Protein AF-A0A9D1YG62-F1 (afdb_monomer_lite)

Structure (mmCIF, N/CA/C/O backbone):
data_AF-A0A9D1YG62-F1
#
_entry.id   AF-A0A9D1YG62-F1
#
loop_
_atom_site.group_PDB
_atom_site.id
_atom_site.type_symbol
_atom_site.label_atom_id
_atom_site.label_alt_id
_atom_site.label_comp_id
_atom_site.label_asym_id
_atom_site.label_entity_id
_atom_site.label_seq_id
_atom_site.pdbx_PDB_ins_code
_atom_site.Cartn_x
_atom_site.Cartn_y
_atom_site.Cartn_z
_atom_site.occupancy
_atom_site.B_iso_or_equiv
_atom_site.auth_seq_id
_atom_site.auth_comp_id
_atom_site.auth_asym_id
_atom_site.auth_atom_id
_atom_site.pdbx_PDB_model_num
ATOM 1 N N . MET A 1 1 ? -15.489 -11.737 10.210 1.00 52.34 1 MET A N 1
ATOM 2 C CA . MET A 1 1 ? -15.170 -11.354 8.818 1.00 52.34 1 MET A CA 1
ATOM 3 C C . MET A 1 1 ? -13.672 -11.121 8.701 1.00 52.34 1 MET A C 1
ATOM 5 O O . MET A 1 1 ? -13.123 -10.462 9.575 1.00 52.34 1 MET A O 1
ATOM 9 N N . ALA A 1 2 ? -13.001 -11.667 7.684 1.00 64.75 2 ALA A N 1
ATOM 10 C CA . ALA A 1 2 ? -11.615 -11.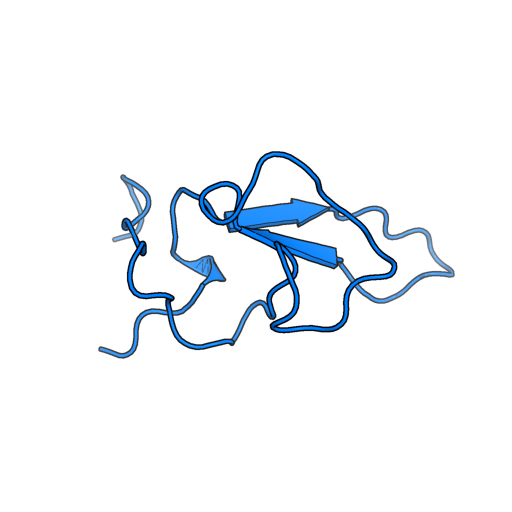294 7.405 1.00 64.75 2 ALA A CA 1
ATOM 11 C C . ALA A 1 2 ? -11.613 -9.952 6.663 1.00 64.75 2 ALA A C 1
ATOM 13 O O . ALA A 1 2 ? -12.209 -9.843 5.594 1.00 64.75 2 ALA A O 1
ATOM 14 N N . ASN A 1 3 ? -10.978 -8.936 7.244 1.00 81.56 3 ASN A N 1
ATOM 15 C CA . ASN A 1 3 ? -10.783 -7.653 6.577 1.00 81.56 3 ASN A CA 1
ATOM 16 C C . ASN A 1 3 ? -9.590 -7.780 5.624 1.00 81.56 3 ASN A C 1
ATOM 18 O O . ASN A 1 3 ? -8.533 -8.275 6.030 1.00 81.56 3 ASN A O 1
ATOM 22 N N . PHE A 1 4 ? -9.729 -7.325 4.380 1.00 86.25 4 PHE A N 1
ATOM 23 C CA . PHE A 1 4 ? -8.629 -7.301 3.418 1.00 86.25 4 PHE A CA 1
ATOM 24 C C . PHE A 1 4 ? -8.067 -5.894 3.267 1.00 86.25 4 PHE A C 1
ATOM 26 O O . PHE A 1 4 ? -8.741 -4.893 3.513 1.00 86.25 4 PHE A O 1
ATOM 33 N N . CYS A 1 5 ? -6.816 -5.799 2.814 1.00 87.00 5 CYS A N 1
ATOM 34 C CA . CYS A 1 5 ? -6.200 -4.504 2.556 1.00 87.00 5 CYS A CA 1
ATOM 35 C C . CYS A 1 5 ? -6.997 -3.656 1.552 1.00 87.00 5 CYS A C 1
ATOM 37 O O . CYS A 1 5 ? -7.003 -2.439 1.702 1.00 87.00 5 CYS A O 1
ATOM 39 N N . ARG A 1 6 ? -7.688 -4.265 0.576 1.00 86.31 6 ARG A N 1
ATOM 40 C CA . ARG A 1 6 ? -8.538 -3.559 -0.406 1.00 86.31 6 ARG A CA 1
ATOM 41 C C . ARG A 1 6 ? -9.716 -2.792 0.205 1.00 86.31 6 ARG A C 1
ATOM 43 O O . ARG A 1 6 ? -10.151 -1.804 -0.374 1.00 86.31 6 ARG A O 1
ATOM 50 N N . ASP A 1 7 ? -10.194 -3.225 1.370 1.00 87.44 7 ASP A N 1
ATOM 51 C CA . ASP A 1 7 ? -11.335 -2.622 2.075 1.00 87.44 7 ASP A CA 1
ATOM 52 C C . ASP A 1 7 ? -10.894 -1.464 2.994 1.00 87.44 7 ASP A C 1
ATOM 54 O O . ASP A 1 7 ? -11.701 -0.814 3.665 1.00 87.44 7 ASP A O 1
ATOM 58 N N . CYS A 1 8 ? -9.585 -1.198 3.040 1.00 88.56 8 CYS A N 1
ATOM 59 C CA . CYS A 1 8 ? -8.994 -0.149 3.851 1.00 88.56 8 CYS A CA 1
ATOM 60 C C . CYS A 1 8 ? -9.115 1.211 3.155 1.00 88.56 8 CYS A C 1
ATOM 62 O O . CYS A 1 8 ? -8.787 1.357 1.978 1.00 88.56 8 CYS A O 1
ATOM 64 N N . ARG A 1 9 ? -9.447 2.262 3.904 1.00 89.00 9 ARG A N 1
ATOM 65 C CA . ARG A 1 9 ? -9.397 3.662 3.446 1.00 89.00 9 ARG A CA 1
ATOM 66 C C . ARG A 1 9 ? -8.011 4.068 2.929 1.00 89.00 9 ARG A C 1
ATOM 68 O O . ARG A 1 9 ? -7.866 4.918 2.043 1.00 89.00 9 ARG A O 1
ATOM 75 N N . TRP A 1 10 ? -6.973 3.467 3.500 1.00 88.44 10 TRP A N 1
ATOM 76 C CA . TRP A 1 10 ? -5.578 3.732 3.160 1.00 88.44 10 TRP A CA 1
ATOM 77 C C . TRP A 1 10 ? -5.074 2.903 1.977 1.00 88.44 10 TRP A C 1
ATOM 79 O O . TRP A 1 10 ? -3.920 3.082 1.577 1.00 88.44 10 TRP A O 1
ATOM 89 N N . PHE A 1 11 ? -5.912 2.027 1.416 1.00 88.88 11 PHE A N 1
ATOM 90 C CA . PHE A 1 11 ? -5.613 1.305 0.189 1.00 88.88 11 PHE A CA 1
ATOM 91 C C . PHE A 1 11 ? -5.434 2.285 -0.964 1.00 88.88 11 PHE A C 1
ATOM 93 O O . PHE A 1 11 ? -6.260 3.174 -1.184 1.00 88.88 11 PHE A O 1
ATOM 100 N N . TRP A 1 12 ? -4.341 2.129 -1.694 1.00 88.12 12 TRP A N 1
ATOM 101 C CA . TRP A 1 12 ? -4.084 2.872 -2.907 1.00 88.12 12 TRP A CA 1
ATOM 102 C C . TRP A 1 12 ? -3.772 1.911 -4.038 1.00 88.12 12 TRP A C 1
ATOM 104 O O . TRP A 1 12 ? -2.909 1.042 -3.927 1.00 88.12 12 TRP A O 1
ATOM 114 N N . GLU A 1 13 ? -4.504 2.082 -5.125 1.00 88.62 13 GLU A N 1
ATOM 115 C CA . GLU A 1 13 ? -4.394 1.275 -6.319 1.00 88.62 13 GLU A CA 1
ATOM 116 C C . GLU A 1 13 ? -3.786 2.122 -7.439 1.00 88.62 13 GLU A C 1
ATOM 118 O O . GLU A 1 13 ? -4.381 3.096 -7.898 1.00 88.62 13 GLU A O 1
ATOM 123 N N . ASP A 1 14 ? -2.590 1.748 -7.881 1.00 84.81 14 ASP A N 1
ATOM 124 C CA . ASP A 1 14 ? -1.920 2.333 -9.038 1.00 84.81 14 ASP A CA 1
ATOM 125 C C . ASP A 1 14 ? -2.217 1.448 -10.259 1.00 84.81 14 ASP A C 1
ATOM 127 O O . ASP A 1 14 ? -1.456 0.544 -10.622 1.00 84.81 14 ASP A O 1
ATOM 131 N N . ARG A 1 15 ? -3.372 1.701 -10.893 1.00 74.25 15 ARG A N 1
ATOM 132 C CA . ARG A 1 15 ? -3.745 1.104 -12.186 1.00 74.25 15 ARG A CA 1
ATOM 133 C C . ARG A 1 15 ? -3.065 1.862 -13.323 1.00 74.25 15 ARG A C 1
ATOM 135 O O . ARG A 1 15 ? -3.703 2.623 -14.039 1.00 74.25 15 ARG A O 1
ATOM 142 N N . ARG A 1 16 ? -1.763 1.651 -13.517 1.00 68.19 16 ARG A N 1
ATOM 143 C CA . ARG A 1 16 ? -1.071 2.062 -14.759 1.00 68.19 16 ARG A CA 1
ATOM 144 C C . ARG A 1 16 ? -1.027 0.928 -15.779 1.00 68.19 16 ARG A C 1
ATOM 146 O O . ARG A 1 16 ? 0.000 0.701 -16.417 1.00 68.19 16 ARG A O 1
ATOM 153 N N . ALA A 1 17 ? -2.132 0.194 -15.868 1.00 62.81 17 ALA A N 1
ATOM 154 C CA . ALA A 1 17 ? -2.311 -0.866 -16.840 1.00 62.81 17 ALA A CA 1
ATOM 155 C C . ALA A 1 17 ? -2.391 -0.235 -18.235 1.00 62.81 17 ALA A C 1
ATOM 157 O O . ALA A 1 17 ? -3.316 0.513 -18.536 1.00 62.81 17 ALA A O 1
ATOM 158 N N . THR A 1 18 ? -1.386 -0.503 -19.058 1.00 59.66 18 THR A N 1
ATOM 159 C CA . THR A 1 18 ? -1.482 -0.398 -20.517 1.00 59.66 18 THR A CA 1
ATOM 160 C C . THR A 1 18 ? -1.765 -1.793 -21.069 1.00 59.66 18 THR A C 1
ATOM 162 O O . THR A 1 18 ? -1.580 -2.775 -20.345 1.00 59.66 18 THR A O 1
ATOM 165 N N . ASP A 1 19 ? -2.149 -1.919 -22.342 1.00 67.00 19 ASP A N 1
ATOM 166 C CA . ASP A 1 19 ? -2.472 -3.207 -22.991 1.00 67.00 19 ASP A CA 1
ATOM 167 C C . ASP A 1 19 ? -1.391 -4.301 -22.814 1.00 67.00 19 ASP A C 1
ATOM 169 O O . ASP A 1 19 ? -1.672 -5.496 -22.909 1.00 67.00 19 ASP A O 1
ATOM 173 N N . TYR A 1 20 ? -0.159 -3.898 -22.481 1.00 66.00 20 TYR A N 1
ATOM 174 C CA . TYR A 1 20 ? 1.017 -4.754 -22.306 1.00 66.00 20 TYR A CA 1
ATOM 175 C C . TYR A 1 20 ? 1.461 -4.974 -20.844 1.00 66.00 20 TYR A C 1
ATOM 177 O O . TYR A 1 20 ? 2.384 -5.754 -20.608 1.00 66.00 20 TYR A O 1
ATOM 185 N N . ARG A 1 21 ? 0.862 -4.312 -19.840 1.00 61.03 21 ARG A N 1
ATOM 186 C CA . ARG A 1 21 ? 1.219 -4.483 -18.413 1.00 61.03 21 ARG A CA 1
ATOM 187 C C . ARG A 1 21 ? -0.010 -4.880 -17.599 1.00 61.03 21 ARG A C 1
ATOM 189 O O . ARG A 1 21 ? -0.826 -4.036 -17.248 1.00 61.03 21 ARG A O 1
ATOM 196 N N . ARG A 1 22 ? -0.130 -6.179 -17.310 1.00 59.62 22 ARG A N 1
ATOM 197 C CA . ARG A 1 22 ? -1.351 -6.803 -16.769 1.00 59.62 22 ARG A CA 1
ATOM 198 C C . ARG A 1 22 ? -1.539 -6.732 -15.247 1.00 59.62 22 ARG A C 1
ATOM 200 O O . ARG A 1 22 ? -2.641 -7.020 -14.797 1.00 59.62 22 ARG A O 1
ATOM 207 N N . ASP A 1 23 ? -0.556 -6.292 -14.460 1.00 66.00 23 ASP A N 1
ATOM 208 C CA . ASP A 1 23 ? -0.689 -6.259 -12.995 1.00 66.00 23 ASP A CA 1
ATOM 209 C C . ASP A 1 23 ? -0.813 -4.840 -12.429 1.00 66.00 23 ASP A C 1
ATOM 211 O O . ASP A 1 23 ? 0.076 -3.995 -12.576 1.00 66.00 23 ASP A O 1
ATOM 215 N N . GLY A 1 24 ? -1.931 -4.592 -11.740 1.00 77.19 24 GLY A N 1
ATOM 216 C CA . GLY A 1 24 ? -2.124 -3.408 -10.907 1.00 77.19 24 GLY A CA 1
ATOM 217 C C . GLY A 1 24 ? -1.199 -3.444 -9.691 1.00 77.19 24 GLY A C 1
ATOM 218 O O . GLY A 1 24 ? -1.004 -4.487 -9.064 1.00 77.19 24 GLY A O 1
ATOM 219 N N . TYR A 1 25 ? -0.615 -2.299 -9.346 1.00 87.06 25 TYR A N 1
ATOM 220 C CA . TYR A 1 25 ? 0.241 -2.180 -8.170 1.00 87.06 25 TYR A CA 1
ATOM 221 C C . TYR A 1 25 ? -0.589 -1.639 -7.004 1.00 87.06 25 TYR A C 1
ATOM 223 O O . TYR A 1 25 ? -1.257 -0.616 -7.143 1.00 87.06 25 TYR A O 1
ATOM 231 N N . TYR A 1 26 ? -0.533 -2.303 -5.848 1.00 89.12 26 TYR A N 1
ATOM 232 C CA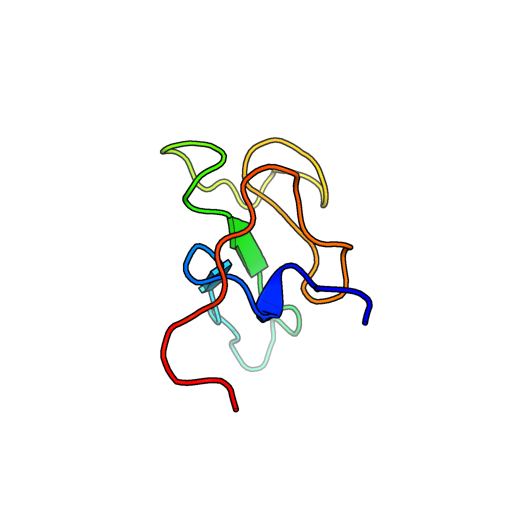 . TYR A 1 26 ? -1.301 -1.912 -4.664 1.00 89.12 26 TYR A CA 1
ATOM 233 C C . TYR A 1 26 ? -0.383 -1.494 -3.517 1.00 89.12 26 TYR A C 1
ATOM 235 O O . TYR A 1 26 ? 0.641 -2.130 -3.241 1.00 89.12 26 TYR A O 1
ATOM 243 N N . PHE A 1 27 ? -0.776 -0.431 -2.824 1.00 91.06 27 PHE A N 1
ATOM 244 C CA . PHE A 1 27 ? 0.001 0.183 -1.758 1.00 91.06 27 PHE A CA 1
ATOM 245 C C . PHE A 1 27 ? -0.871 0.571 -0.563 1.00 91.06 27 PHE A C 1
ATOM 247 O O . PHE A 1 27 ? -2.054 0.870 -0.700 1.00 91.06 27 PHE A O 1
ATOM 254 N N . CYS A 1 28 ? -0.273 0.600 0.626 1.00 90.31 28 CYS A N 1
ATOM 255 C CA . CYS A 1 28 ? -0.893 1.125 1.835 1.00 90.31 28 CYS A CA 1
ATOM 256 C C . CYS A 1 28 ? -0.276 2.482 2.179 1.00 90.31 2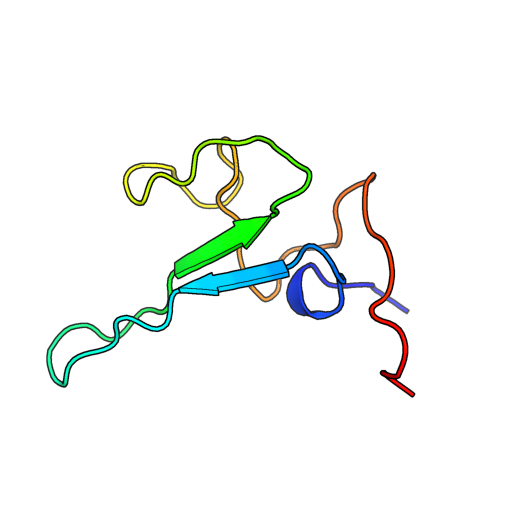8 CYS A C 1
ATOM 258 O O . CYS A 1 28 ? 0.886 2.557 2.582 1.00 90.31 28 CYS A O 1
ATOM 260 N N . ARG A 1 29 ? -1.071 3.553 2.081 1.00 88.06 29 ARG A N 1
ATOM 261 C CA . ARG A 1 29 ? -0.627 4.931 2.367 1.00 88.06 29 ARG A CA 1
ATOM 262 C C . ARG A 1 29 ? -0.254 5.167 3.829 1.00 88.06 29 ARG A C 1
ATOM 264 O O . ARG A 1 29 ? 0.465 6.106 4.134 1.00 88.06 29 ARG A O 1
ATOM 271 N N . LYS A 1 30 ? -0.724 4.306 4.736 1.00 88.50 30 LYS A N 1
ATOM 272 C CA . LYS A 1 30 ? -0.438 4.409 6.171 1.00 88.50 30 LYS A CA 1
ATOM 273 C C . LYS A 1 30 ? 0.926 3.834 6.556 1.00 88.50 30 LYS A C 1
ATOM 275 O O . LYS A 1 30 ? 1.490 4.256 7.557 1.00 88.50 30 LYS A O 1
ATOM 280 N N . LYS A 1 31 ? 1.463 2.888 5.773 1.00 84.38 31 LYS A N 1
ATOM 281 C CA . LYS A 1 31 ? 2.753 2.239 6.064 1.00 84.38 31 LYS A CA 1
ATOM 282 C C . LYS A 1 31 ? 3.963 3.147 5.807 1.00 84.38 31 LYS A C 1
ATOM 284 O O . LYS A 1 31 ? 5.041 2.856 6.308 1.00 84.38 31 LYS A O 1
ATOM 289 N N . GLY A 1 32 ? 3.809 4.220 5.032 1.00 83.69 32 GLY A N 1
ATOM 290 C CA . GLY A 1 32 ? 4.888 5.163 4.752 1.00 83.69 32 GLY A CA 1
ATOM 291 C C . GLY A 1 32 ? 4.565 6.124 3.612 1.00 83.69 32 GLY A C 1
ATOM 292 O O . GLY A 1 32 ? 3.586 5.946 2.890 1.00 83.69 32 GLY A O 1
ATOM 293 N N . CYS A 1 33 ? 5.421 7.132 3.445 1.00 80.62 33 CYS A N 1
ATOM 294 C CA . CYS A 1 33 ? 5.240 8.206 2.463 1.00 80.62 33 CYS A CA 1
ATOM 295 C C . CYS A 1 33 ? 5.794 7.876 1.065 1.00 80.62 33 CYS A C 1
ATOM 297 O O . CYS A 1 33 ? 5.552 8.626 0.124 1.00 80.62 33 CYS A O 1
ATOM 299 N N . PHE A 1 34 ? 6.553 6.782 0.920 1.00 82.88 34 PHE A N 1
ATOM 300 C CA . PHE A 1 34 ? 7.206 6.408 -0.336 1.00 82.88 34 PHE A CA 1
ATOM 301 C C . PHE A 1 34 ? 6.572 5.161 -0.955 1.00 82.88 34 PHE A C 1
ATOM 303 O O . PHE A 1 34 ? 6.469 4.112 -0.313 1.00 82.88 34 PHE A O 1
ATOM 310 N N . PHE A 1 35 ? 6.188 5.258 -2.226 1.00 84.75 35 PHE A N 1
ATOM 311 C CA . PHE A 1 35 ? 5.554 4.176 -2.974 1.00 84.75 35 PHE A CA 1
ATOM 312 C C . PHE A 1 35 ? 6.494 3.689 -4.070 1.00 84.75 35 PHE A C 1
ATOM 314 O O . PHE A 1 35 ? 6.641 4.329 -5.109 1.00 84.75 35 PHE A O 1
ATOM 321 N N . SER A 1 36 ? 7.150 2.554 -3.827 1.00 83.00 36 SER A N 1
ATOM 322 C CA . SER A 1 36 ? 8.086 1.964 -4.783 1.00 83.00 36 SER A CA 1
ATOM 323 C C . SER A 1 36 ? 7.517 0.702 -5.411 1.00 83.00 36 SER A C 1
ATOM 325 O O . SER A 1 36 ? 7.093 -0.225 -4.723 1.00 83.00 36 SER A O 1
ATOM 327 N N . ARG A 1 37 ? 7.581 0.624 -6.741 1.00 82.81 37 ARG A N 1
ATOM 328 C CA . ARG A 1 37 ? 7.250 -0.591 -7.506 1.00 82.81 37 ARG A CA 1
ATOM 329 C C . ARG A 1 37 ? 8.330 -1.661 -7.435 1.00 82.81 37 ARG A C 1
ATOM 331 O O . ARG A 1 37 ? 8.075 -2.789 -7.845 1.00 82.81 37 ARG A O 1
ATOM 338 N N . ASN A 1 38 ? 9.504 -1.308 -6.926 1.00 85.44 38 ASN A N 1
ATOM 339 C CA . ASN A 1 38 ? 10.577 -2.266 -6.701 1.00 85.44 38 ASN A CA 1
ATOM 340 C C . ASN A 1 38 ? 10.351 -3.064 -5.411 1.00 85.44 38 ASN A C 1
ATOM 342 O O . ASN A 1 38 ? 10.913 -4.144 -5.273 1.00 85.44 38 ASN A O 1
ATOM 346 N N . TYR A 1 39 ? 9.491 -2.577 -4.506 1.00 87.00 39 TYR A N 1
ATOM 347 C CA . TYR A 1 39 ? 9.103 -3.337 -3.323 1.00 87.00 39 TYR A CA 1
ATOM 348 C C . TYR A 1 39 ? 8.323 -4.593 -3.705 1.00 87.00 39 TYR A C 1
ATOM 350 O O . TYR A 1 39 ? 7.438 -4.566 -4.576 1.00 87.00 39 TYR A O 1
ATOM 358 N N . ARG A 1 40 ? 8.640 -5.690 -3.014 1.00 85.94 40 ARG A N 1
ATOM 359 C CA . ARG A 1 40 ? 7.872 -6.938 -3.053 1.00 85.94 40 ARG A CA 1
ATOM 360 C C . ARG A 1 40 ? 6.550 -6.773 -2.301 1.00 85.94 40 ARG A C 1
ATOM 362 O O . ARG A 1 40 ? 6.389 -5.879 -1.475 1.00 85.94 40 ARG A O 1
ATOM 369 N N . ILE A 1 41 ? 5.576 -7.633 -2.585 1.00 87.38 41 ILE A N 1
ATOM 370 C CA . ILE A 1 41 ? 4.321 -7.666 -1.822 1.00 87.38 41 ILE A CA 1
ATOM 371 C C . ILE A 1 41 ? 4.641 -7.969 -0.351 1.00 87.38 41 ILE A C 1
ATOM 373 O O . ILE A 1 41 ? 5.308 -8.956 -0.058 1.00 87.38 41 ILE A O 1
ATOM 377 N N . GLY A 1 42 ? 4.174 -7.114 0.560 1.00 84.00 42 GLY A N 1
ATOM 378 C CA . GLY A 1 42 ? 4.471 -7.193 1.991 1.00 84.00 42 GLY A CA 1
ATOM 379 C C . GLY A 1 42 ? 5.673 -6.350 2.432 1.00 84.00 42 GLY A C 1
ATOM 380 O O . GLY A 1 42 ? 5.829 -6.129 3.631 1.00 84.00 42 GLY A O 1
ATOM 381 N N . GLU A 1 43 ? 6.469 -5.829 1.495 1.00 86.38 43 GLU A N 1
ATOM 382 C CA . GLU A 1 43 ? 7.656 -5.017 1.763 1.00 86.38 43 GLU A CA 1
ATOM 383 C C . GLU A 1 43 ? 7.336 -3.515 1.693 1.00 86.38 43 GLU A C 1
ATOM 385 O O . GLU A 1 43 ? 6.689 -3.028 0.759 1.00 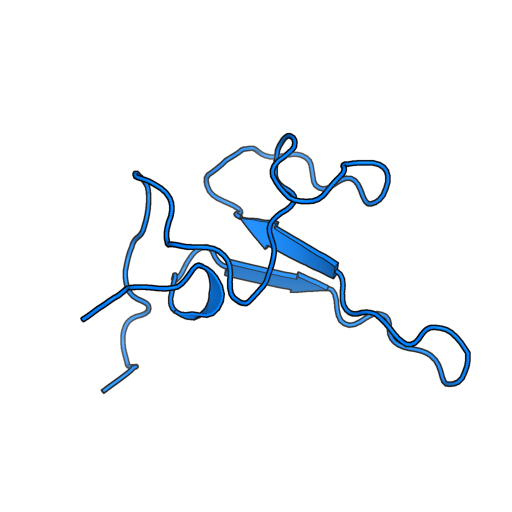86.38 43 GLU A O 1
ATOM 390 N N . GLY A 1 44 ? 7.781 -2.761 2.703 1.00 87.06 44 GLY A N 1
ATOM 391 C CA . GLY A 1 44 ? 7.531 -1.324 2.801 1.00 87.06 44 GLY A CA 1
ATOM 392 C C . GLY A 1 44 ? 6.038 -0.987 2.708 1.00 87.06 44 GLY A C 1
ATOM 393 O O . GLY A 1 44 ? 5.223 -1.432 3.519 1.00 87.06 44 GLY A O 1
ATOM 394 N N . THR A 1 45 ? 5.670 -0.191 1.701 1.00 88.88 45 THR A N 1
ATOM 395 C CA . THR A 1 45 ? 4.280 0.225 1.452 1.00 88.88 45 THR A CA 1
ATOM 396 C C . THR A 1 45 ? 3.520 -0.696 0.503 1.00 88.88 45 THR A C 1
ATOM 398 O O . THR A 1 45 ? 2.305 -0.537 0.377 1.00 88.88 45 THR A O 1
ATOM 401 N N . ARG A 1 46 ? 4.179 -1.659 -0.153 1.00 90.19 46 ARG A N 1
ATOM 402 C CA . ARG A 1 46 ? 3.552 -2.526 -1.156 1.00 90.19 46 ARG A CA 1
ATOM 403 C C . ARG A 1 46 ? 2.791 -3.672 -0.499 1.00 90.19 46 ARG A C 1
ATOM 405 O O . ARG A 1 46 ? 3.290 -4.365 0.384 1.00 90.19 46 ARG A O 1
ATOM 412 N N . ILE A 1 47 ? 1.563 -3.877 -0.950 1.00 90.44 47 ILE A N 1
ATOM 413 C CA . ILE A 1 47 ? 0.638 -4.885 -0.428 1.00 90.44 47 ILE A CA 1
ATOM 414 C C . ILE A 1 47 ? -0.012 -5.648 -1.582 1.00 90.44 47 ILE A C 1
ATOM 416 O O . ILE A 1 47 ? 0.024 -5.205 -2.730 1.00 90.44 47 ILE A O 1
ATOM 420 N N . ALA A 1 48 ? -0.606 -6.797 -1.281 1.00 87.94 48 ALA A N 1
ATOM 421 C CA . ALA A 1 48 ? -1.525 -7.463 -2.196 1.00 87.94 48 ALA A CA 1
ATOM 422 C C . ALA A 1 48 ? -2.960 -7.008 -1.914 1.00 87.94 48 ALA A C 1
ATOM 424 O O . ALA A 1 48 ? -3.318 -6.695 -0.777 1.00 87.94 48 ALA A O 1
ATOM 425 N N . ARG A 1 49 ? -3.792 -7.004 -2.958 1.00 84.62 49 ARG A N 1
ATOM 426 C CA . ARG A 1 49 ? -5.225 -6.699 -2.858 1.00 84.62 49 ARG A CA 1
ATOM 427 C C . ARG A 1 49 ? -5.928 -7.610 -1.847 1.00 84.62 49 ARG A C 1
ATOM 429 O O . ARG A 1 49 ? -6.660 -7.122 -0.991 1.00 84.62 49 ARG A O 1
ATOM 436 N N . ASP A 1 50 ? -5.646 -8.908 -1.930 1.00 84.00 50 ASP A N 1
ATOM 437 C CA . ASP A 1 50 ? -6.266 -9.956 -1.110 1.00 84.00 50 ASP A CA 1
ATOM 438 C C . ASP A 1 50 ? -5.400 -10.347 0.098 1.00 84.00 50 ASP A C 1
ATOM 440 O O . ASP A 1 50 ? -5.601 -11.380 0.730 1.00 84.00 50 ASP A O 1
ATOM 444 N N . GLN A 1 51 ? -4.425 -9.505 0.449 1.00 85.62 51 GLN A N 1
ATOM 445 C CA . GLN A 1 51 ? -3.674 -9.665 1.686 1.00 85.62 51 GLN A CA 1
ATOM 446 C C . GLN A 1 51 ? -4.557 -9.297 2.880 1.00 85.62 51 GLN A C 1
ATOM 448 O O . GLN A 1 51 ? -5.296 -8.306 2.831 1.00 85.62 51 GLN A O 1
ATOM 453 N N . ALA A 1 52 ? -4.433 -10.060 3.968 1.00 85.81 52 ALA A N 1
ATOM 454 C CA . ALA A 1 52 ? -5.071 -9.731 5.236 1.00 85.81 52 ALA A CA 1
ATOM 455 C C . ALA A 1 52 ? -4.754 -8.284 5.646 1.00 85.81 52 ALA A C 1
ATOM 457 O O . ALA A 1 52 ? -3.639 -7.787 5.446 1.00 85.81 52 ALA A O 1
ATOM 458 N N . ALA A 1 53 ? -5.761 -7.605 6.186 1.00 83.31 53 ALA A N 1
ATOM 459 C CA . ALA A 1 53 ? -5.653 -6.249 6.689 1.00 83.31 53 ALA A CA 1
ATOM 460 C C . ALA A 1 53 ? -4.474 -6.110 7.667 1.00 83.31 53 ALA A C 1
ATOM 462 O O . ALA A 1 53 ? -4.259 -6.950 8.541 1.00 83.31 53 ALA A O 1
ATOM 463 N N . CYS A 1 54 ? -3.697 -5.036 7.516 1.00 83.69 54 CYS A N 1
ATOM 464 C CA . CYS A 1 54 ? -2.641 -4.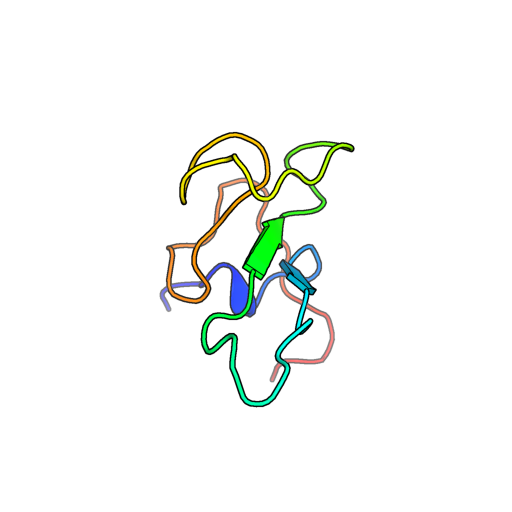720 8.471 1.00 83.69 54 CYS A CA 1
ATOM 465 C C . CYS A 1 54 ? -3.233 -4.218 9.799 1.00 83.69 54 CYS A C 1
ATOM 467 O O . CYS A 1 54 ? -4.386 -3.805 9.859 1.00 83.69 54 CYS A O 1
ATOM 469 N N . ALA A 1 55 ? -2.419 -4.171 10.857 1.00 83.31 55 ALA A N 1
ATOM 470 C CA . ALA A 1 55 ? -2.844 -3.646 12.161 1.00 83.31 55 ALA A CA 1
ATOM 471 C C . ALA A 1 55 ? -3.319 -2.178 12.117 1.00 83.31 55 ALA A C 1
ATOM 473 O O . ALA A 1 55 ? -4.078 -1.747 12.974 1.00 83.31 55 ALA A O 1
ATOM 474 N N . ALA A 1 56 ? -2.901 -1.417 11.101 1.00 81.56 56 ALA A N 1
ATOM 475 C CA . ALA A 1 56 ? -3.329 -0.038 10.867 1.00 81.56 56 ALA A CA 1
ATOM 476 C C . ALA A 1 56 ? -4.556 0.064 9.937 1.00 81.56 56 ALA A C 1
ATOM 478 O O . ALA A 1 56 ? -4.749 1.080 9.265 1.00 81.56 56 ALA A O 1
ATOM 479 N N . PHE A 1 57 ? -5.331 -1.014 9.817 1.00 85.00 57 PHE A N 1
ATOM 480 C CA . PHE A 1 57 ? -6.521 -1.058 8.983 1.00 85.00 57 PHE A CA 1
ATOM 481 C C . PHE A 1 57 ? -7.602 -0.123 9.511 1.00 85.00 57 PHE A C 1
ATOM 483 O O . PHE A 1 57 ? -7.975 -0.165 10.678 1.00 85.00 57 PHE A O 1
ATOM 490 N N . GLU A 1 58 ? -8.138 0.680 8.602 1.00 87.56 58 GLU A N 1
ATOM 491 C CA . GLU A 1 58 ? -9.248 1.583 8.859 1.00 87.56 58 GLU A CA 1
ATOM 492 C C . GLU A 1 58 ? -10.255 1.368 7.734 1.00 87.56 58 GLU A C 1
ATOM 494 O O . GLU A 1 58 ? -9.908 1.523 6.559 1.00 87.56 58 GLU A O 1
ATOM 499 N N . LYS A 1 59 ? -11.475 0.946 8.076 1.00 85.00 59 LYS A N 1
ATOM 500 C CA . LYS A 1 59 ? -12.514 0.657 7.083 1.00 85.00 59 LYS A CA 1
ATOM 501 C C . LYS A 1 59 ? -12.830 1.934 6.300 1.00 85.00 59 LYS A C 1
ATOM 503 O O . LYS A 1 59 ? -12.920 3.016 6.875 1.00 85.00 59 LYS A O 1
ATOM 508 N N . ARG A 1 60 ? -12.980 1.822 4.980 1.00 81.94 60 ARG A N 1
ATOM 509 C CA . ARG A 1 60 ? -13.442 2.944 4.155 1.00 81.94 60 ARG A CA 1
ATOM 510 C C . ARG A 1 60 ? -14.894 3.280 4.526 1.00 81.94 60 ARG A C 1
ATOM 512 O O . ARG A 1 60 ? -15.743 2.391 4.517 1.00 81.94 60 ARG A O 1
ATOM 519 N N . GLU A 1 61 ? -15.177 4.541 4.857 1.00 72.12 61 GLU A N 1
ATOM 520 C CA . GLU A 1 61 ? -16.559 5.019 5.026 1.00 72.12 61 GLU A CA 1
ATOM 521 C C . GLU A 1 61 ? -17.353 4.748 3.737 1.00 72.12 61 GLU A C 1
ATOM 523 O O . GLU A 1 61 ? -16.902 5.106 2.647 1.00 72.12 61 GLU A O 1
ATOM 528 N N . GLY A 1 62 ? -18.504 4.079 3.864 1.00 63.06 62 GLY A N 1
ATOM 529 C CA . GLY A 1 62 ? -19.412 3.777 2.750 1.00 63.06 62 GLY A CA 1
ATOM 530 C C . GLY A 1 62 ? -19.282 2.392 2.101 1.00 63.06 62 GLY A C 1
ATOM 531 O O . GLY A 1 62 ? -19.953 2.149 1.104 1.00 63.06 62 GLY A O 1
ATOM 532 N N . SER A 1 63 ? -18.457 1.478 2.625 1.00 50.12 63 SER A N 1
ATOM 533 C CA . SER A 1 63 ? -18.556 0.052 2.265 1.00 50.12 63 SER A CA 1
ATOM 534 C C . SER A 1 63 ? -19.510 -0.655 3.230 1.00 50.12 63 SER A C 1
ATOM 536 O O . SER A 1 63 ? -19.074 -1.128 4.287 1.00 50.12 63 SER A O 1
ATOM 538 N N . ASP A 1 64 ? -20.799 -0.640 2.892 1.00 47.25 64 ASP A N 1
ATOM 539 C CA . ASP A 1 64 ? -21.815 -1.542 3.453 1.00 47.25 64 ASP A CA 1
ATOM 540 C C . ASP A 1 64 ? -21.577 -2.970 2.937 1.00 47.25 64 ASP A C 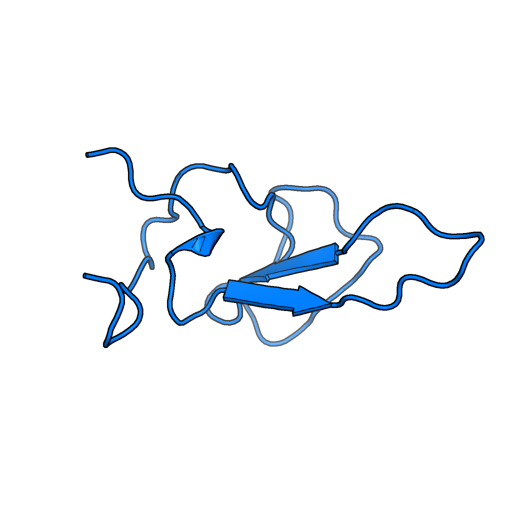1
ATOM 542 O O . ASP A 1 64 ? -21.461 -3.130 1.698 1.00 47.25 64 ASP A O 1
#

Sequence (64 aa):
MANFCRDCRWFWEDRRATDYRRDGYYFCRKKGCFFSRNYRIGEGTRIARDQAACAAFEKREGSD

pLDDT: mean 80.39, std 10.93, range [47.25, 91.06]

Radius of gyration: 11.94 Å; chains: 1; bounding box: 32×20×35 Å

Foldseek 3Di:
DFDFLLQAPQKDWQPPDDVPDDDIWIFGVVQDPDDDPVADAVGRGTHDRRHTDDPPGDGDPPPD

Secondary structure (DSSP, 8-state):
-PPBGGGBTTEEEE----TT----EEEETTS-S---TTSPTTSTTEE-TTSBPPTT--BPTT--